Protein AF-A0A9E3CT40-F1 (afdb_monomer_lite)

Foldseek 3Di:
DPPQDPVLCCLVPPDPPDPSVVCVVVVNDCPVVSVVSPDDPVRVVVVVVVVVVVVVVVVVVVVVVVVVVVD

Secondary structure (DSSP, 8-state):
-PPPPHHHHHHHSPPTTSHHHHHHHTT---HHHHHHHTS-HHHHHHHHHHHHHHHHHHHHHHHHHHHHHH-

Structure (mmCIF, N/CA/C/O backbone):
data_AF-A0A9E3CT40-F1
#
_entry.id   AF-A0A9E3CT40-F1
#
loop_
_atom_site.group_PDB
_atom_site.id
_atom_site.type_symbol
_atom_site.label_atom_id
_atom_site.label_alt_id
_atom_site.label_comp_id
_atom_site.label_asym_id
_atom_site.label_entity_id
_atom_site.label_seq_id
_atom_site.pdbx_PDB_ins_code
_atom_site.Cartn_x
_atom_site.Cartn_y
_atom_site.Cartn_z
_atom_site.occupancy
_atom_site.B_iso_or_equiv
_atom_site.auth_seq_id
_atom_site.auth_comp_id
_atom_site.auth_asym_id
_atom_site.auth_atom_id
_atom_site.pdbx_PDB_model_num
ATOM 1 N N . MET A 1 1 ? 8.591 4.207 19.018 1.00 49.56 1 MET A N 1
ATOM 2 C CA . MET A 1 1 ? 7.342 3.873 18.295 1.00 49.56 1 MET A CA 1
ATOM 3 C C . MET A 1 1 ? 6.697 5.190 17.874 1.00 49.56 1 MET A C 1
ATOM 5 O O . MET A 1 1 ? 6.556 6.040 18.745 1.00 49.56 1 MET A O 1
ATOM 9 N N . LYS A 1 2 ? 6.401 5.434 16.584 1.00 61.62 2 LYS A N 1
ATOM 10 C CA . LYS A 1 2 ? 5.607 6.626 16.208 1.00 61.62 2 LYS A CA 1
ATOM 11 C C . LYS A 1 2 ? 4.222 6.492 16.860 1.00 61.62 2 LYS A C 1
ATOM 13 O O . LYS A 1 2 ? 3.709 5.373 16.877 1.00 61.62 2 LYS A O 1
ATOM 18 N N . PRO A 1 3 ? 3.629 7.568 17.402 1.00 61.41 3 PRO A N 1
ATOM 19 C CA . PRO A 1 3 ? 2.279 7.492 17.939 1.00 61.41 3 PRO A CA 1
ATOM 20 C C . PRO A 1 3 ? 1.321 7.076 16.820 1.00 61.41 3 PRO A C 1
ATOM 22 O O . PRO A 1 3 ? 1.336 7.658 15.733 1.00 61.41 3 PRO A O 1
ATOM 25 N N . MET A 1 4 ? 0.525 6.042 17.085 1.00 67.06 4 MET A N 1
ATOM 26 C CA . MET A 1 4 ? -0.484 5.556 16.151 1.00 67.06 4 MET A CA 1
ATOM 27 C C . MET A 1 4 ? -1.514 6.666 15.949 1.00 67.06 4 MET A C 1
ATOM 29 O O . MET A 1 4 ? -2.088 7.173 16.915 1.00 67.06 4 MET A O 1
ATOM 33 N N . ASN A 1 5 ? -1.707 7.109 14.706 1.00 82.19 5 ASN A N 1
ATOM 34 C CA . ASN A 1 5 ? -2.672 8.169 14.445 1.00 82.19 5 ASN A CA 1
ATOM 35 C C . ASN A 1 5 ? -4.101 7.591 14.481 1.00 82.19 5 ASN A C 1
ATOM 37 O O . ASN A 1 5 ? -4.332 6.424 14.165 1.00 82.19 5 ASN A O 1
ATOM 41 N N . ARG A 1 6 ? -5.086 8.421 14.841 1.00 88.44 6 ARG A N 1
ATOM 42 C CA . ARG A 1 6 ? -6.503 8.020 14.963 1.00 88.44 6 ARG A CA 1
ATOM 43 C C . ARG A 1 6 ? -7.074 7.370 13.691 1.00 88.44 6 ARG A C 1
ATOM 45 O O . ARG A 1 6 ? -8.056 6.635 13.762 1.00 88.44 6 ARG A O 1
ATOM 52 N N . ALA A 1 7 ? -6.510 7.673 12.521 1.00 89.56 7 ALA A N 1
ATOM 53 C CA . ALA A 1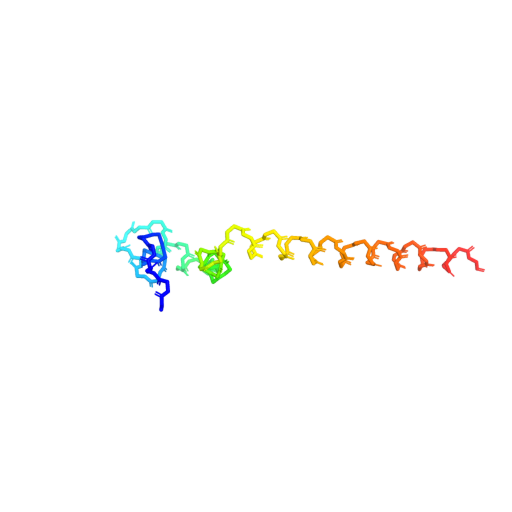 7 ? -6.939 7.068 11.265 1.00 89.56 7 ALA A CA 1
ATOM 54 C C . ALA A 1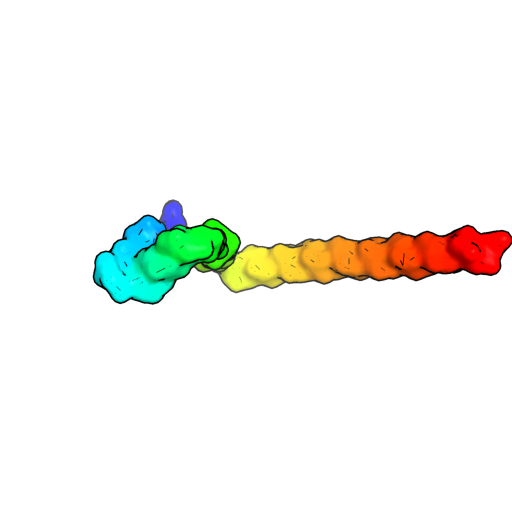 7 ? -6.438 5.621 11.131 1.00 89.56 7 ALA A C 1
ATOM 56 O O . ALA A 1 7 ? -7.210 4.761 10.723 1.00 89.56 7 ALA A O 1
ATOM 57 N N . GLU A 1 8 ? -5.192 5.340 11.522 1.00 92.25 8 GLU A N 1
ATOM 58 C CA . GLU A 1 8 ? -4.625 3.988 11.547 1.00 92.25 8 GLU A CA 1
ATOM 59 C C . GLU A 1 8 ? -5.407 3.076 12.497 1.00 92.25 8 GLU A C 1
ATOM 61 O O . GLU A 1 8 ? -5.806 1.981 12.106 1.00 92.25 8 GLU A O 1
ATOM 66 N N . GLU A 1 9 ? -5.718 3.556 13.703 1.00 92.50 9 GLU A N 1
ATOM 67 C CA . GLU A 1 9 ? -6.495 2.789 14.682 1.00 92.50 9 GLU A CA 1
ATOM 68 C C . GLU A 1 9 ? -7.876 2.392 14.141 1.00 92.50 9 GLU A C 1
ATOM 70 O O . GLU A 1 9 ? -8.282 1.240 14.261 1.00 92.50 9 GLU A O 1
ATOM 75 N N . ARG A 1 10 ? -8.571 3.315 13.465 1.00 92.00 10 ARG A N 1
ATOM 76 C CA . ARG A 1 10 ? -9.874 3.045 12.834 1.00 92.00 10 ARG A CA 1
ATOM 77 C C . ARG A 1 10 ? -9.800 2.069 11.661 1.00 92.00 10 ARG A C 1
ATOM 79 O O . ARG A 1 10 ? -10.807 1.451 11.336 1.00 92.00 10 ARG A O 1
ATOM 86 N N . LEU A 1 11 ? -8.654 1.967 10.991 1.00 93.31 11 LEU A N 1
ATOM 87 C CA . LEU A 1 11 ? -8.451 1.010 9.900 1.00 93.31 11 LEU A CA 1
ATOM 88 C C . LEU A 1 11 ? -8.155 -0.395 10.436 1.00 93.31 11 LEU A C 1
ATOM 90 O O . LEU A 1 11 ? -8.640 -1.377 9.874 1.00 93.31 11 LEU A O 1
ATOM 94 N N . LEU A 1 12 ? -7.395 -0.486 11.531 1.00 92.62 12 LEU A N 1
ATOM 95 C CA . LEU A 1 12 ? -7.099 -1.748 12.212 1.00 92.62 12 LEU A CA 1
ATOM 96 C C . LEU A 1 12 ? -8.331 -2.293 12.947 1.00 92.62 12 LEU A C 1
ATOM 98 O O . LEU A 1 12 ? -8.630 -3.483 12.827 1.00 92.62 12 LEU A O 1
ATOM 102 N N . ASN A 1 13 ? -9.069 -1.403 13.616 1.00 92.75 13 ASN A N 1
ATOM 103 C CA . ASN A 1 13 ? -10.240 -1.690 14.440 1.00 92.75 13 ASN A CA 1
ATOM 104 C C . ASN A 1 13 ? -11.452 -0.887 13.930 1.00 92.75 13 ASN A C 1
ATOM 106 O O . ASN A 1 13 ? -11.817 0.140 14.516 1.00 92.75 13 ASN A O 1
ATOM 110 N N . PRO A 1 14 ? -12.054 -1.289 12.797 1.00 93.19 14 PRO A N 1
ATOM 111 C CA . PRO A 1 14 ? -13.188 -0.567 12.248 1.00 93.19 14 PRO A CA 1
ATOM 112 C C . PRO A 1 14 ? -14.398 -0.641 13.190 1.00 93.19 14 PRO A C 1
ATOM 114 O O . PRO A 1 14 ? -14.699 -1.716 13.706 1.00 93.19 14 PRO A O 1
ATOM 117 N N . PRO A 1 15 ? -15.109 0.479 13.417 1.00 92.62 15 PRO A N 1
ATOM 118 C CA . PRO A 1 15 ? -16.341 0.455 14.190 1.00 92.62 15 PRO A CA 1
ATOM 119 C C . PRO A 1 15 ? -17.434 -0.323 13.437 1.00 92.62 15 PRO A C 1
ATOM 121 O O . PRO A 1 15 ? -17.495 -0.228 12.202 1.00 92.62 15 PRO A O 1
ATOM 124 N N . PRO A 1 16 ? -18.320 -1.025 14.164 1.00 94.62 16 PRO A N 1
ATOM 125 C CA . PRO A 1 16 ? -19.410 -1.782 13.562 1.00 94.62 16 PRO A CA 1
ATOM 126 C C . PRO A 1 16 ? -20.381 -0.866 12.808 1.00 94.62 16 PRO A C 1
ATOM 128 O O . PRO A 1 16 ? -20.644 0.267 13.221 1.00 94.62 16 PRO A O 1
ATOM 131 N N . GLY A 1 17 ? -20.896 -1.347 11.678 1.00 95.31 17 GLY A N 1
ATOM 132 C CA . GLY A 1 17 ? -21.768 -0.614 10.759 1.00 95.31 17 GLY A CA 1
ATOM 133 C C . GLY A 1 17 ? -21.059 0.479 9.948 1.00 95.31 17 GLY A C 1
ATOM 134 O O . GLY A 1 17 ? -21.704 1.230 9.214 1.00 95.31 17 GLY A O 1
ATOM 135 N N . GLY A 1 18 ? -19.736 0.614 10.080 1.00 94.56 18 GLY A N 1
ATOM 136 C CA . GLY A 1 18 ? -18.951 1.642 9.408 1.00 94.56 18 GLY A CA 1
ATOM 137 C C . GLY A 1 18 ? -18.550 1.276 7.976 1.00 94.56 18 GLY A C 1
ATOM 138 O O . GLY A 1 18 ? -18.430 0.112 7.603 1.00 94.56 18 GLY A O 1
ATOM 139 N N . ARG A 1 19 ? -18.213 2.290 7.166 1.00 95.31 19 ARG A N 1
ATOM 140 C CA . ARG A 1 19 ? -17.714 2.074 5.791 1.00 95.31 19 ARG A CA 1
ATOM 141 C C . ARG A 1 19 ? -16.402 1.288 5.729 1.00 95.31 19 ARG A C 1
ATOM 143 O O . ARG A 1 19 ? -16.160 0.603 4.745 1.00 95.31 19 ARG A O 1
ATOM 150 N N . ILE A 1 20 ? -15.554 1.399 6.754 1.00 95.12 20 ILE A N 1
ATOM 151 C CA . ILE A 1 20 ? -14.280 0.668 6.817 1.00 95.12 20 ILE A CA 1
ATOM 152 C C . ILE A 1 20 ? -14.536 -0.825 7.064 1.00 95.12 20 ILE A C 1
ATOM 154 O O . ILE A 1 20 ? -13.912 -1.663 6.416 1.00 95.12 20 ILE A O 1
ATOM 158 N N . GLU A 1 21 ? -15.478 -1.156 7.951 1.00 96.00 21 GLU A N 1
ATOM 159 C CA . GLU A 1 21 ? -15.914 -2.538 8.172 1.00 96.00 21 GLU A CA 1
ATOM 160 C C . GLU A 1 21 ? -16.518 -3.120 6.887 1.00 96.00 21 GLU A C 1
ATOM 162 O O . GLU A 1 21 ? -16.078 -4.173 6.431 1.00 96.00 21 GLU A O 1
ATOM 167 N N . ALA A 1 22 ? -17.433 -2.386 6.242 1.00 96.88 22 ALA A N 1
ATOM 168 C CA . ALA A 1 22 ? -18.032 -2.795 4.971 1.00 96.88 22 ALA A CA 1
ATOM 169 C C . ALA A 1 22 ? -16.976 -3.012 3.873 1.00 96.88 22 ALA A C 1
ATOM 171 O O . ALA A 1 22 ? -17.017 -4.011 3.161 1.00 96.88 22 ALA A O 1
ATOM 172 N N . ALA A 1 23 ? -15.987 -2.120 3.757 1.00 95.06 23 ALA A N 1
ATOM 173 C CA . ALA A 1 23 ? -14.893 -2.274 2.803 1.00 95.06 23 ALA A CA 1
ATOM 174 C C . ALA A 1 23 ? -14.111 -3.579 3.041 1.00 95.06 23 ALA A C 1
ATOM 176 O O . ALA A 1 23 ? -13.876 -4.321 2.089 1.00 95.06 23 ALA A O 1
ATOM 177 N N . ARG A 1 24 ? -13.777 -3.910 4.300 1.00 93.56 24 ARG A N 1
ATOM 178 C CA . ARG A 1 24 ? -13.130 -5.195 4.630 1.00 93.56 24 ARG A CA 1
ATOM 179 C C . ARG A 1 24 ? -14.030 -6.386 4.298 1.00 93.56 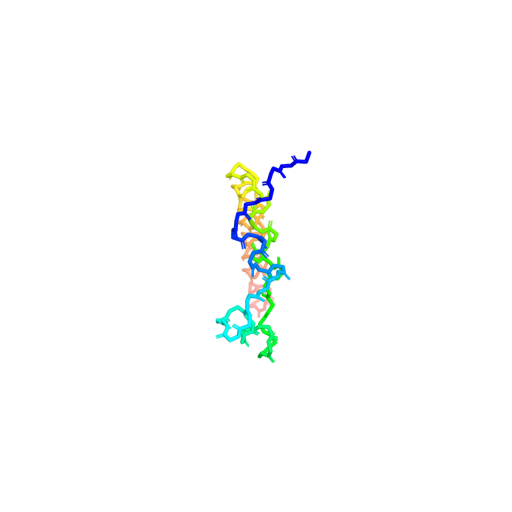24 ARG A C 1
ATOM 181 O O . ARG A 1 24 ? -13.538 -7.353 3.727 1.00 93.56 24 ARG A O 1
ATOM 188 N N . ALA A 1 25 ? -15.328 -6.306 4.597 1.00 95.12 25 ALA A N 1
ATOM 189 C CA . ALA A 1 25 ? -16.295 -7.361 4.279 1.00 95.12 25 ALA A CA 1
ATOM 190 C C . ALA A 1 25 ? -16.432 -7.607 2.763 1.00 95.12 25 ALA A C 1
ATOM 192 O O . ALA A 1 25 ? -16.626 -8.741 2.336 1.00 95.12 25 ALA A O 1
ATOM 193 N N . HIS A 1 26 ? -16.259 -6.566 1.945 1.00 96.31 26 HIS A N 1
ATOM 194 C CA . HIS A 1 26 ? -16.212 -6.659 0.482 1.00 96.31 26 HIS A CA 1
ATOM 195 C C . HIS A 1 26 ? -14.821 -7.004 -0.082 1.00 96.31 26 HIS A C 1
ATOM 197 O O . HIS A 1 26 ? -14.629 -6.970 -1.296 1.00 96.31 26 HIS A O 1
ATOM 203 N N . GLY A 1 27 ? -13.842 -7.329 0.768 1.00 94.25 27 GLY A N 1
ATOM 204 C CA . GLY A 1 27 ? -12.501 -7.728 0.338 1.00 94.25 27 GLY A CA 1
ATOM 205 C C . GLY A 1 27 ? -11.610 -6.577 -0.138 1.00 94.25 27 GLY A C 1
ATOM 206 O O . GLY A 1 27 ? -10.609 -6.816 -0.810 1.00 94.25 27 GLY A O 1
ATOM 207 N N . VAL A 1 28 ? -11.938 -5.326 0.195 1.00 94.62 28 VAL A N 1
ATOM 208 C CA . VAL A 1 28 ? -11.063 -4.182 -0.090 1.00 94.62 28 VAL A CA 1
ATOM 209 C C . VAL A 1 28 ? -9.816 -4.273 0.791 1.00 94.62 28 VAL A C 1
ATOM 211 O O . VAL A 1 28 ? -9.906 -4.228 2.020 1.00 94.62 28 VAL A O 1
ATOM 214 N N . ASP A 1 29 ? -8.641 -4.357 0.166 1.00 92.69 29 ASP A N 1
ATOM 215 C CA . ASP A 1 29 ? -7.368 -4.366 0.883 1.00 92.69 29 ASP A CA 1
ATOM 216 C C . ASP A 1 29 ? -6.994 -2.958 1.377 1.00 92.69 29 ASP A C 1
ATOM 218 O O . ASP A 1 29 ? -6.684 -2.049 0.603 1.00 92.69 29 ASP A O 1
ATOM 222 N N . LEU A 1 30 ? -7.003 -2.787 2.699 1.00 91.69 30 LEU A N 1
ATOM 223 C CA . LEU A 1 30 ? -6.622 -1.547 3.376 1.00 91.69 30 LEU A CA 1
ATOM 224 C C . LEU A 1 30 ? -5.162 -1.553 3.852 1.00 91.69 30 LEU A C 1
ATOM 226 O O . LEU A 1 30 ? -4.686 -0.536 4.361 1.00 91.69 30 LEU A O 1
ATOM 230 N N . THR A 1 31 ? -4.426 -2.651 3.659 1.00 91.31 31 THR A N 1
ATOM 231 C CA . THR A 1 31 ? -3.034 -2.810 4.107 1.00 91.31 31 THR A CA 1
ATOM 232 C C . THR A 1 31 ? -2.148 -1.723 3.521 1.00 91.31 31 THR A C 1
ATOM 234 O O . THR A 1 31 ? -1.422 -1.050 4.249 1.00 91.31 31 THR A O 1
ATOM 237 N N . MET A 1 32 ? -2.267 -1.459 2.216 1.00 88.62 32 MET A N 1
ATOM 238 C CA . MET A 1 32 ? -1.485 -0.403 1.571 1.00 88.62 32 MET A CA 1
ATOM 239 C C . MET A 1 32 ? -1.803 0.989 2.144 1.00 88.62 32 MET A C 1
ATOM 241 O O . MET A 1 32 ? -0.918 1.844 2.216 1.00 88.62 32 MET A O 1
ATOM 245 N N . LEU A 1 33 ? -3.051 1.240 2.546 1.00 90.69 33 LEU A N 1
ATOM 246 C CA . LEU A 1 33 ? -3.437 2.512 3.154 1.00 90.69 33 LEU A CA 1
ATOM 247 C C . LEU A 1 33 ? -2.817 2.664 4.549 1.00 90.69 33 LEU A C 1
ATOM 249 O O . LEU A 1 33 ? -2.230 3.707 4.837 1.00 90.69 33 LEU A O 1
ATOM 253 N N . ILE A 1 34 ? -2.882 1.616 5.373 1.00 92.25 34 ILE A N 1
ATOM 254 C CA . ILE A 1 34 ? -2.253 1.566 6.702 1.00 92.25 34 ILE A CA 1
ATOM 255 C C . ILE A 1 34 ? -0.740 1.793 6.583 1.00 92.25 34 ILE A C 1
ATOM 257 O O . ILE A 1 34 ? -0.184 2.670 7.242 1.00 92.25 34 ILE A O 1
ATOM 261 N N . GLU A 1 35 ? -0.079 1.089 5.665 1.00 90.56 35 GLU A N 1
ATOM 262 C CA . GLU A 1 35 ? 1.361 1.226 5.431 1.00 90.56 35 GLU A CA 1
ATOM 263 C C . GLU A 1 35 ? 1.764 2.634 4.979 1.00 90.56 35 GLU A C 1
ATOM 265 O O . GLU A 1 35 ? 2.857 3.104 5.293 1.00 90.56 35 GLU A O 1
ATOM 270 N N . ARG A 1 36 ? 0.889 3.352 4.268 1.00 89.06 36 ARG A N 1
ATOM 271 C CA . ARG A 1 36 ? 1.133 4.757 3.907 1.00 89.06 36 ARG A CA 1
ATOM 272 C C . ARG A 1 36 ? 0.980 5.699 5.096 1.00 89.06 36 ARG A C 1
ATOM 274 O O . ARG A 1 36 ? 1.728 6.671 5.164 1.00 89.06 36 ARG A O 1
ATOM 281 N N . LEU A 1 37 ? 0.050 5.431 6.014 1.00 90.00 37 LEU A N 1
ATOM 282 C CA . LEU A 1 37 ? -0.157 6.244 7.221 1.00 90.00 37 LEU A CA 1
ATOM 283 C C . LEU A 1 37 ? 1.021 6.162 8.201 1.00 90.00 37 LEU A C 1
ATOM 285 O O . LEU A 1 37 ? 1.274 7.124 8.924 1.00 90.00 37 LEU A O 1
ATOM 289 N N . ARG A 1 38 ? 1.768 5.052 8.188 1.00 90.69 38 ARG A N 1
ATOM 290 C CA . ARG A 1 38 ? 2.979 4.851 9.006 1.00 90.69 38 ARG A CA 1
ATOM 291 C C . ARG A 1 38 ? 4.188 5.660 8.527 1.00 90.69 38 ARG A C 1
ATOM 293 O O . ARG A 1 38 ? 5.116 5.922 9.303 1.00 90.69 38 ARG A O 1
ATOM 300 N N . ARG A 1 39 ? 4.194 6.066 7.254 1.00 91.44 39 ARG A N 1
ATOM 301 C CA . ARG A 1 39 ? 5.324 6.752 6.615 1.00 91.44 39 ARG A CA 1
ATOM 302 C C . ARG A 1 39 ? 5.310 8.252 6.899 1.00 91.44 39 ARG A C 1
ATOM 304 O O . ARG A 1 39 ? 4.260 8.889 6.872 1.00 91.44 39 ARG A O 1
ATOM 311 N N . THR A 1 40 ? 6.482 8.835 7.144 1.00 90.62 40 THR A N 1
ATOM 312 C CA . THR A 1 40 ? 6.646 10.295 7.138 1.00 90.62 40 THR A CA 1
ATOM 313 C C . THR A 1 40 ? 6.446 10.852 5.724 1.00 90.62 40 THR A C 1
ATOM 315 O O . THR A 1 40 ? 6.540 10.106 4.739 1.00 90.62 40 THR A O 1
ATOM 318 N N . PRO A 1 41 ? 6.204 12.166 5.580 1.00 90.19 41 PRO A N 1
ATOM 319 C CA . PRO A 1 41 ? 6.221 12.820 4.275 1.00 90.19 41 PRO A CA 1
ATOM 320 C C . PRO A 1 41 ? 7.491 12.519 3.461 1.00 90.19 41 PRO A C 1
ATOM 322 O O . PRO A 1 41 ? 7.397 12.192 2.279 1.00 90.19 41 PRO A O 1
ATOM 325 N N . GLU A 1 42 ? 8.667 12.531 4.089 1.00 94.75 42 GLU A N 1
ATOM 326 C CA . GLU A 1 42 ? 9.953 12.267 3.430 1.00 94.75 42 GLU A CA 1
ATOM 327 C C . GLU A 1 42 ? 10.059 10.814 2.956 1.00 94.75 42 GLU A C 1
ATOM 329 O O . GLU A 1 42 ? 10.529 10.550 1.849 1.00 94.75 42 GLU A O 1
ATOM 334 N N . GLU A 1 43 ? 9.603 9.859 3.771 1.00 94.81 43 GLU A N 1
ATOM 335 C CA . GLU A 1 43 ? 9.543 8.445 3.391 1.00 94.81 43 GLU A CA 1
ATOM 336 C C . GLU A 1 43 ? 8.649 8.252 2.162 1.00 94.81 43 GLU A C 1
ATOM 338 O O . GLU A 1 43 ? 9.056 7.598 1.202 1.00 94.81 43 GLU A O 1
ATOM 343 N N . ARG A 1 44 ? 7.485 8.914 2.136 1.00 90.62 44 ARG A N 1
ATOM 344 C CA . ARG A 1 44 ? 6.567 8.871 0.992 1.00 90.62 44 ARG A CA 1
ATOM 345 C C . ARG A 1 44 ? 7.185 9.455 -0.277 1.00 90.62 44 ARG A C 1
ATOM 347 O O . ARG A 1 44 ? 6.998 8.883 -1.350 1.00 90.62 44 ARG A O 1
ATOM 354 N N . VAL A 1 45 ? 7.919 10.565 -0.180 1.00 95.50 45 VAL A N 1
ATOM 355 C CA . VAL A 1 45 ? 8.626 11.152 -1.333 1.00 95.50 45 VAL A CA 1
ATOM 356 C C . VAL A 1 45 ? 9.662 10.172 -1.881 1.00 95.50 45 VAL A C 1
ATOM 358 O O . VAL A 1 45 ? 9.691 9.934 -3.090 1.00 95.50 45 VAL A O 1
ATOM 361 N N . ARG A 1 46 ? 10.451 9.534 -1.007 1.00 96.25 46 ARG A N 1
ATOM 362 C CA . ARG A 1 46 ? 11.435 8.521 -1.421 1.00 96.25 46 ARG A CA 1
ATOM 363 C C . ARG A 1 46 ? 10.787 7.336 -2.137 1.00 96.25 46 ARG A C 1
ATOM 365 O O . ARG A 1 46 ? 11.345 6.820 -3.103 1.00 96.25 46 ARG A O 1
ATOM 372 N N . ASP A 1 47 ? 9.609 6.896 -1.708 1.00 93.69 47 ASP A N 1
ATOM 373 C CA . ASP A 1 47 ? 8.886 5.819 -2.397 1.00 93.69 47 ASP A CA 1
ATOM 374 C C . ASP A 1 47 ? 8.418 6.221 -3.787 1.00 93.69 47 ASP A C 1
ATOM 376 O O . ASP A 1 47 ? 8.569 5.451 -4.734 1.00 93.69 47 ASP A O 1
ATOM 380 N N . LEU A 1 48 ? 7.873 7.432 -3.917 1.00 94.00 48 LEU A N 1
ATOM 381 C CA . LEU A 1 48 ? 7.405 7.948 -5.199 1.00 94.00 48 LEU A CA 1
ATOM 382 C C . LEU A 1 48 ? 8.561 8.117 -6.186 1.00 94.00 48 LEU A C 1
ATOM 384 O O . LEU A 1 48 ? 8.419 7.746 -7.349 1.00 94.00 48 LEU A O 1
ATOM 388 N N . GLN A 1 49 ? 9.718 8.591 -5.723 1.00 98.00 49 GLN A N 1
ATOM 389 C CA . GLN A 1 49 ? 10.929 8.674 -6.542 1.00 98.00 49 GLN A CA 1
ATOM 390 C C . GLN A 1 49 ? 11.382 7.290 -7.029 1.00 98.00 49 GLN A C 1
ATOM 392 O O . GLN A 1 49 ? 11.670 7.117 -8.214 1.00 98.00 49 GLN A O 1
ATOM 397 N N . ARG A 1 50 ? 11.380 6.279 -6.147 1.00 97.38 50 ARG A N 1
ATOM 398 C CA . ARG A 1 50 ? 11.706 4.892 -6.522 1.00 97.38 50 ARG A CA 1
ATOM 399 C C . ARG A 1 50 ? 10.720 4.324 -7.544 1.00 97.38 50 ARG A C 1
ATOM 401 O O . ARG A 1 50 ? 11.142 3.714 -8.526 1.00 97.38 50 ARG A O 1
ATOM 408 N N . ALA A 1 51 ? 9.424 4.557 -7.349 1.00 95.88 51 ALA A N 1
ATOM 409 C CA . ALA A 1 51 ? 8.391 4.131 -8.288 1.00 95.88 51 ALA A CA 1
ATOM 410 C C . ALA A 1 51 ? 8.554 4.807 -9.660 1.00 95.88 51 ALA A C 1
ATOM 412 O O . ALA A 1 51 ? 8.510 4.128 -10.685 1.00 95.88 51 ALA A O 1
ATOM 413 N N . ALA A 1 52 ? 8.806 6.119 -9.686 1.00 98.06 52 ALA A N 1
ATOM 414 C CA . ALA A 1 52 ? 9.044 6.870 -10.916 1.00 98.06 52 ALA A CA 1
ATOM 415 C C . ALA A 1 52 ? 10.248 6.317 -11.696 1.00 98.06 52 ALA A C 1
ATOM 417 O O . ALA A 1 52 ? 10.127 6.044 -12.889 1.00 98.06 52 ALA A O 1
ATOM 418 N N . ALA A 1 53 ? 11.372 6.059 -11.020 1.00 98.19 53 ALA A N 1
ATOM 419 C CA . ALA A 1 53 ? 12.553 5.466 -11.649 1.00 98.19 53 ALA A CA 1
ATOM 420 C C . ALA A 1 53 ? 12.262 4.081 -12.260 1.00 98.19 53 ALA A C 1
ATOM 422 O O . ALA A 1 53 ? 12.679 3.790 -13.383 1.00 98.19 53 ALA A O 1
ATOM 423 N N . GLY A 1 54 ? 11.498 3.238 -11.556 1.00 98.00 54 GLY A N 1
ATOM 424 C CA . GLY A 1 54 ? 11.070 1.934 -12.072 1.00 98.00 54 GLY A CA 1
ATOM 425 C C . GLY A 1 54 ? 10.190 2.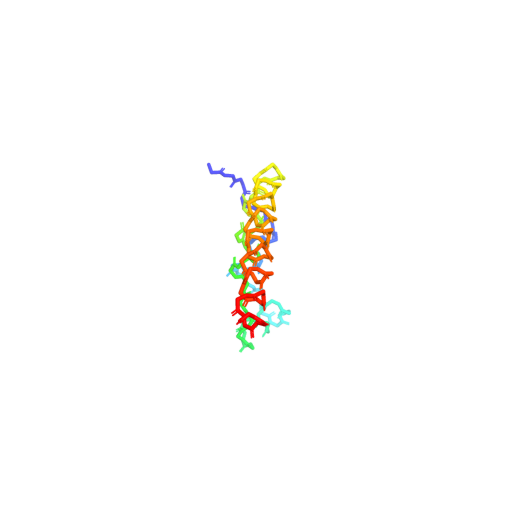044 -13.322 1.00 98.00 54 GLY A C 1
ATOM 426 O O . GLY A 1 54 ? 10.391 1.309 -14.291 1.00 98.00 54 GLY A O 1
ATOM 427 N N . LEU A 1 55 ? 9.249 2.991 -13.334 1.00 97.88 55 LEU A N 1
ATOM 428 C CA . LEU A 1 55 ? 8.382 3.244 -14.488 1.00 97.88 55 LEU A CA 1
ATOM 429 C C . LEU A 1 55 ? 9.170 3.745 -15.703 1.00 97.88 55 LEU A C 1
ATOM 431 O O . LEU A 1 55 ? 8.922 3.279 -16.817 1.00 97.88 55 LEU A O 1
ATOM 435 N N . GLU A 1 56 ? 10.146 4.633 -15.509 1.00 97.94 56 GLU A N 1
ATOM 436 C CA . GLU A 1 56 ? 11.026 5.082 -16.594 1.00 97.94 56 GLU A CA 1
ATOM 437 C C . GLU A 1 56 ? 11.848 3.927 -17.181 1.00 97.94 56 GLU A C 1
ATOM 439 O O . GLU A 1 56 ? 11.922 3.765 -18.404 1.00 97.94 56 GLU A O 1
ATOM 444 N N . ALA A 1 57 ? 12.381 3.043 -16.334 1.00 96.81 57 ALA A N 1
ATOM 445 C CA . ALA A 1 57 ? 13.093 1.856 -16.797 1.00 96.81 57 ALA A CA 1
ATOM 446 C C . ALA A 1 57 ? 12.190 0.921 -17.626 1.00 96.81 57 ALA A C 1
ATOM 448 O O . ALA A 1 57 ? 12.600 0.423 -18.680 1.00 96.81 57 ALA A O 1
ATOM 449 N N . LEU A 1 58 ? 10.944 0.701 -17.190 1.00 97.00 58 LEU A N 1
ATOM 450 C CA . LEU A 1 58 ? 9.962 -0.094 -17.936 1.00 97.00 58 LEU A CA 1
ATOM 451 C C . LEU A 1 58 ? 9.614 0.543 -19.287 1.00 97.00 58 LEU A C 1
ATOM 453 O O . LEU A 1 58 ? 9.578 -0.161 -20.299 1.00 97.00 58 LEU A O 1
ATOM 457 N N . ARG A 1 59 ? 9.429 1.869 -19.336 1.00 95.94 59 ARG A N 1
ATOM 458 C CA . ARG A 1 59 ? 9.206 2.616 -20.587 1.00 95.94 59 ARG A CA 1
ATOM 459 C C . ARG A 1 59 ? 10.366 2.435 -21.563 1.00 95.94 59 ARG A C 1
ATOM 461 O O . ARG A 1 59 ? 10.131 2.176 -22.745 1.00 95.94 59 ARG A O 1
ATOM 468 N N . GLY A 1 60 ? 11.605 2.517 -21.076 1.00 95.00 60 GLY A N 1
ATOM 469 C CA . GLY A 1 60 ? 12.803 2.260 -21.877 1.00 95.00 60 GLY A CA 1
ATOM 470 C C . GLY A 1 60 ? 12.808 0.856 -22.492 1.00 95.00 60 GLY A C 1
ATOM 471 O O . GLY A 1 60 ? 12.977 0.708 -23.705 1.00 95.00 60 GLY A O 1
ATOM 472 N N . LYS A 1 61 ? 12.533 -0.175 -21.680 1.00 95.31 61 LYS A N 1
ATOM 473 C CA . LYS A 1 61 ? 12.459 -1.577 -22.134 1.00 95.31 61 LYS A CA 1
ATOM 474 C C . LYS A 1 61 ? 11.347 -1.804 -23.159 1.00 95.31 61 LYS A C 1
ATOM 476 O O . LYS A 1 61 ? 11.583 -2.454 -24.176 1.00 95.31 61 LYS A O 1
ATOM 481 N N . ALA A 1 62 ? 10.161 -1.238 -22.933 1.00 93.38 62 ALA A N 1
ATOM 482 C CA . ALA A 1 62 ? 9.043 -1.343 -23.867 1.00 93.38 62 ALA A CA 1
ATOM 483 C C . ALA A 1 62 ? 9.398 -0.749 -25.243 1.00 93.38 62 ALA A C 1
ATOM 485 O O . ALA A 1 62 ? 9.178 -1.392 -26.269 1.00 93.38 62 ALA A O 1
ATOM 486 N N . ARG A 1 63 ? 10.034 0.433 -25.276 1.00 89.12 63 ARG A N 1
ATOM 487 C CA . ARG A 1 63 ? 10.496 1.066 -26.527 1.00 89.12 63 ARG A CA 1
ATOM 488 C C . ARG A 1 63 ? 11.522 0.208 -27.272 1.00 89.12 63 ARG A C 1
ATOM 490 O O . ARG A 1 63 ? 11.423 0.067 -28.490 1.00 89.12 63 ARG A O 1
ATOM 497 N N . ALA A 1 64 ? 12.483 -0.381 -26.561 1.00 86.25 64 ALA A N 1
ATOM 498 C CA . ALA A 1 64 ? 13.478 -1.271 -27.160 1.00 86.25 64 ALA A CA 1
ATOM 499 C C . ALA A 1 64 ? 12.840 -2.551 -27.736 1.00 86.25 64 ALA A C 1
ATOM 501 O O . ALA A 1 64 ? 13.158 -2.951 -28.856 1.00 86.25 64 ALA A O 1
ATOM 502 N N . GLY A 1 65 ? 11.887 -3.151 -27.016 1.00 83.38 65 GLY A N 1
ATOM 503 C CA . GLY A 1 65 ? 11.144 -4.326 -27.476 1.00 83.38 65 GLY A CA 1
ATOM 504 C C . GLY A 1 65 ? 10.319 -4.070 -28.742 1.00 83.38 65 GLY A C 1
ATOM 505 O O . GLY A 1 65 ? 10.289 -4.919 -29.629 1.00 83.38 65 GLY A O 1
ATOM 506 N N . VAL A 1 66 ? 9.706 -2.886 -28.870 1.00 79.62 66 VAL A N 1
ATOM 507 C CA . VAL A 1 66 ? 8.987 -2.476 -30.092 1.00 79.62 66 VAL A CA 1
ATOM 508 C C . VAL A 1 66 ? 9.936 -2.348 -31.284 1.00 79.62 66 VAL A C 1
ATOM 510 O O . VAL A 1 66 ? 9.608 -2.825 -32.367 1.00 79.62 66 VAL A O 1
ATOM 513 N N . ARG A 1 67 ? 11.121 -1.749 -31.099 1.00 74.88 67 ARG A N 1
ATOM 514 C CA . ARG A 1 67 ? 12.127 -1.630 -32.171 1.00 74.88 67 ARG A CA 1
ATOM 515 C C . ARG A 1 67 ? 12.593 -2.998 -32.666 1.00 74.88 67 ARG A C 1
ATOM 517 O O . ARG A 1 67 ? 12.646 -3.209 -33.868 1.00 74.88 67 ARG A O 1
ATOM 524 N N . LYS A 1 68 ? 12.840 -3.940 -31.750 1.00 70.06 68 LYS A N 1
ATOM 525 C CA . LYS A 1 68 ? 13.271 -5.306 -32.085 1.00 70.06 68 LYS A CA 1
ATOM 526 C C . LYS A 1 68 ? 12.210 -6.124 -32.838 1.00 70.06 68 LYS A C 1
ATOM 528 O O . LYS A 1 68 ? 12.571 -7.061 -33.523 1.00 70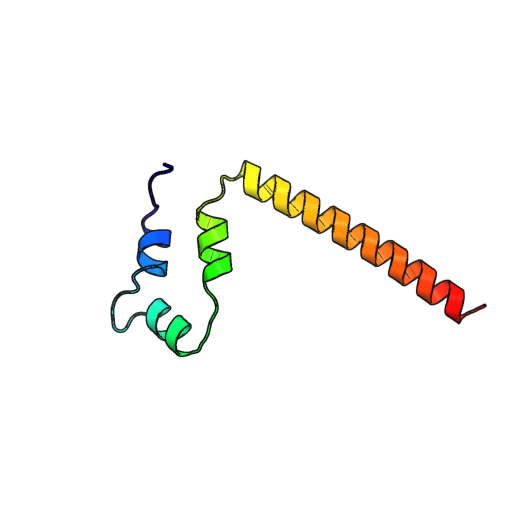.06 68 LYS A O 1
ATOM 533 N N . ARG A 1 69 ? 10.918 -5.793 -32.715 1.00 68.81 69 ARG A N 1
ATOM 534 C CA . ARG A 1 69 ? 9.830 -6.446 -33.474 1.00 68.81 69 ARG A CA 1
ATOM 535 C C . ARG A 1 69 ? 9.627 -5.878 -34.883 1.00 68.81 69 ARG A C 1
ATOM 537 O O . ARG A 1 69 ? 8.870 -6.458 -35.649 1.00 68.81 69 ARG A O 1
ATOM 544 N N . ARG A 1 70 ? 10.209 -4.713 -35.183 1.00 64.12 70 ARG A N 1
ATOM 545 C CA . ARG A 1 70 ? 10.102 -4.035 -36.488 1.00 64.12 70 ARG A CA 1
ATOM 546 C C . ARG A 1 70 ? 11.328 -4.249 -37.383 1.00 64.12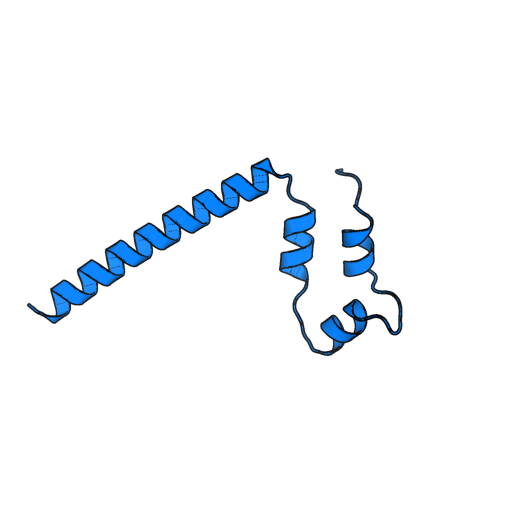 70 ARG A C 1
ATOM 548 O O . ARG A 1 70 ? 11.282 -3.826 -38.532 1.00 64.12 70 ARG A O 1
ATOM 555 N N . ALA A 1 71 ? 12.396 -4.822 -36.833 1.00 60.69 71 ALA A N 1
ATOM 556 C CA . ALA A 1 71 ? 13.608 -5.235 -37.533 1.00 60.69 71 ALA A CA 1
ATOM 557 C C . ALA A 1 71 ? 13.555 -6.746 -37.766 1.00 60.69 71 ALA A C 1
ATOM 559 O O . ALA A 1 71 ? 14.089 -7.183 -38.803 1.00 60.69 71 ALA A O 1
#

Sequence (71 aa):
MKPMNRAEERLLNPPPGGRIEAARAHGVDLTMLIERLRRTPEERVRDLQRAAAGLEALRGKARAGVRKRRA

pLDDT: mean 89.42, std 10.51, range [49.56, 98.19]

Radius of gyration: 19.27 Å; chains: 1; bounding box: 35×20×56 Å